Protein AF-S4PRS3-F1 (afdb_monomer)

Structure (mmCIF, N/CA/C/O backbone):
data_AF-S4PRS3-F1
#
_entry.id   AF-S4PRS3-F1
#
loop_
_atom_site.group_PDB
_atom_site.id
_atom_site.type_symbol
_atom_site.label_atom_id
_atom_site.label_alt_id
_atom_site.label_comp_id
_atom_site.label_asym_id
_atom_site.label_entity_id
_atom_site.label_seq_id
_atom_site.pdbx_PDB_ins_code
_atom_site.Cartn_x
_atom_site.Cartn_y
_atom_site.Cartn_z
_atom_site.occupancy
_atom_site.B_iso_or_equiv
_atom_site.auth_seq_id
_atom_site.auth_comp_id
_atom_site.auth_asym_id
_atom_site.auth_atom_id
_atom_site.pdbx_PDB_model_num
ATOM 1 N N . MET A 1 1 ? -1.558 -13.592 1.092 1.00 92.81 1 MET A N 1
ATOM 2 C CA . MET A 1 1 ? -2.106 -12.704 0.047 1.00 92.81 1 MET A CA 1
ATOM 3 C C . MET A 1 1 ? -2.645 -13.492 -1.139 1.00 92.81 1 MET A C 1
ATOM 5 O O . MET A 1 1 ? -3.844 -13.459 -1.356 1.00 92.81 1 MET A O 1
ATOM 9 N N . ILE A 1 2 ? -1.811 -14.251 -1.860 1.00 96.19 2 ILE A N 1
ATOM 10 C CA . ILE A 1 2 ? -2.255 -15.036 -3.031 1.00 96.19 2 ILE A CA 1
ATOM 11 C C . ILE A 1 2 ? -3.461 -15.931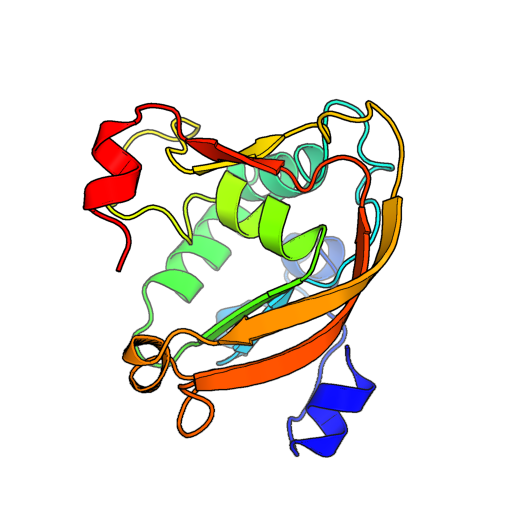 -2.700 1.00 96.19 2 ILE A C 1
ATOM 13 O O . ILE A 1 2 ? -4.497 -15.820 -3.343 1.00 96.19 2 ILE A O 1
ATOM 17 N N . ALA A 1 3 ? -3.374 -16.732 -1.631 1.00 97.19 3 ALA A N 1
ATOM 18 C CA . ALA A 1 3 ? -4.455 -17.639 -1.237 1.00 97.19 3 ALA A CA 1
ATOM 19 C C . ALA A 1 3 ? -5.806 -16.934 -0.998 1.00 9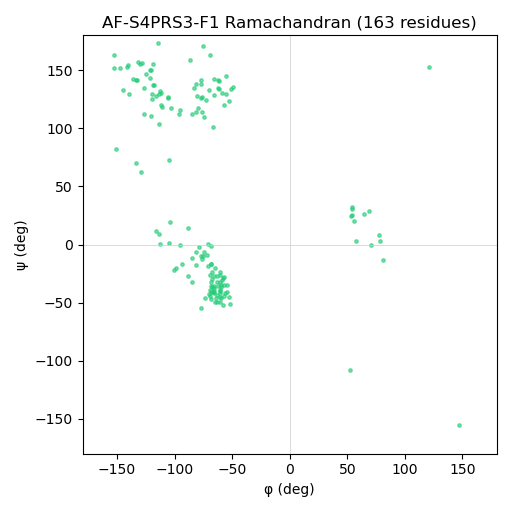7.19 3 ALA A C 1
ATOM 21 O O . ALA A 1 3 ? -6.831 -17.427 -1.453 1.00 97.19 3 ALA A O 1
ATOM 22 N N . SER A 1 4 ? -5.825 -15.768 -0.338 1.00 95.94 4 SER A N 1
ATOM 23 C CA . SER A 1 4 ? -7.074 -15.034 -0.082 1.00 95.94 4 SER A CA 1
ATOM 24 C C . SER A 1 4 ? -7.692 -14.469 -1.362 1.00 95.94 4 SER A C 1
ATOM 26 O O . SER A 1 4 ? -8.910 -14.464 -1.493 1.00 95.94 4 SER A O 1
ATOM 28 N N . LEU A 1 5 ? -6.867 -14.034 -2.318 1.00 96.06 5 LEU A N 1
ATOM 29 C CA . LEU A 1 5 ? -7.337 -13.569 -3.626 1.00 96.06 5 LEU A CA 1
ATOM 30 C C . LEU A 1 5 ? -7.870 -14.736 -4.469 1.00 96.06 5 LEU A C 1
ATOM 32 O O . LEU A 1 5 ? -8.947 -14.629 -5.044 1.00 96.06 5 LEU A O 1
ATOM 36 N N . MET A 1 6 ? -7.184 -15.883 -4.471 1.00 97.44 6 MET A N 1
ATOM 37 C CA . MET A 1 6 ? -7.678 -17.093 -5.139 1.00 97.44 6 MET A CA 1
ATOM 38 C C . MET A 1 6 ? -9.016 -17.567 -4.553 1.00 97.44 6 MET A C 1
ATOM 40 O O . MET A 1 6 ? -9.911 -17.941 -5.301 1.00 97.44 6 MET A O 1
ATOM 44 N N . MET A 1 7 ? -9.191 -17.502 -3.227 1.00 97.81 7 MET A N 1
ATOM 45 C CA . MET A 1 7 ? -10.474 -17.808 -2.573 1.00 97.81 7 MET A CA 1
ATOM 46 C C . MET A 1 7 ? -11.600 -16.846 -2.976 1.00 97.81 7 MET A C 1
ATOM 48 O O . MET A 1 7 ? -12.766 -17.227 -2.950 1.00 97.81 7 MET A O 1
ATOM 52 N N . ALA A 1 8 ? -11.257 -15.614 -3.355 1.00 95.88 8 ALA A N 1
ATOM 53 C CA . ALA A 1 8 ? -12.181 -14.633 -3.915 1.00 95.88 8 ALA A CA 1
ATOM 54 C C . ALA A 1 8 ? -12.314 -14.739 -5.452 1.00 95.88 8 ALA A C 1
ATOM 56 O O . ALA A 1 8 ? -12.867 -13.838 -6.077 1.00 95.88 8 ALA A O 1
ATOM 57 N N . ASN A 1 9 ? -11.843 -15.841 -6.053 1.00 97.19 9 ASN A N 1
ATOM 58 C CA . ASN A 1 9 ? -11.891 -16.147 -7.488 1.00 97.19 9 ASN A CA 1
ATOM 59 C C . ASN A 1 9 ? -11.086 -15.201 -8.393 1.00 97.19 9 ASN A C 1
ATOM 61 O O . ASN A 1 9 ? -11.396 -15.070 -9.576 1.00 97.19 9 ASN A O 1
ATOM 65 N N . PHE A 1 10 ? -10.035 -14.568 -7.870 1.00 97.38 10 PHE A N 1
ATOM 66 C CA . PHE A 1 10 ? -9.068 -13.878 -8.721 1.00 97.38 10 PHE A CA 1
ATOM 67 C C . PHE A 1 10 ? -8.120 -14.875 -9.390 1.00 97.38 10 PHE A C 1
ATOM 69 O O . PHE A 1 10 ? -7.639 -15.820 -8.759 1.00 97.38 10 PHE A O 1
ATOM 76 N N . GLU A 1 11 ? -7.780 -14.604 -10.647 1.00 97.88 11 GLU A N 1
ATOM 77 C CA . GLU A 1 11 ? -6.581 -15.152 -11.271 1.00 97.88 11 GLU A CA 1
ATOM 78 C C . GLU A 1 11 ? -5.378 -14.327 -10.799 1.00 97.88 11 GLU A C 1
ATOM 80 O O . GLU A 1 11 ? -5.326 -13.112 -10.998 1.00 97.88 11 GLU A O 1
ATOM 85 N N . VAL A 1 12 ? -4.442 -14.967 -10.098 1.00 97.38 12 VAL A N 1
ATOM 86 C CA . VAL A 1 12 ? -3.365 -14.269 -9.386 1.00 97.38 12 VAL A CA 1
ATOM 87 C C . VAL A 1 12 ? -2.023 -14.589 -10.022 1.00 97.38 12 VAL A C 1
ATOM 89 O O . VAL A 1 12 ? -1.666 -15.754 -10.176 1.00 97.38 12 VAL A O 1
ATOM 92 N N . TYR A 1 13 ? -1.259 -13.541 -10.318 1.00 97.75 13 TYR A N 1
ATOM 93 C CA . TYR A 1 13 ? 0.082 -13.624 -10.882 1.00 97.75 13 TYR A CA 1
ATOM 94 C C . TYR A 1 13 ? 1.102 -13.130 -9.853 1.00 97.75 13 TYR A C 1
ATOM 96 O O . TYR A 1 13 ? 0.915 -12.071 -9.253 1.00 97.75 13 TYR A O 1
ATOM 104 N N . ASP A 1 14 ? 2.178 -13.891 -9.649 1.00 97.31 14 ASP A N 1
ATOM 105 C CA . ASP A 1 14 ? 3.341 -13.422 -8.893 1.00 97.31 14 ASP A CA 1
ATOM 106 C C . ASP A 1 14 ? 4.218 -12.570 -9.815 1.00 97.31 14 ASP A C 1
ATOM 108 O O . ASP A 1 14 ? 4.738 -13.058 -10.819 1.00 97.31 14 ASP A O 1
ATOM 112 N N . VAL A 1 15 ? 4.318 -11.278 -9.508 1.00 97.94 15 VAL A N 1
ATOM 113 C CA . VAL A 1 15 ? 5.001 -10.290 -10.344 1.00 97.94 15 VAL A CA 1
ATOM 114 C C . VAL A 1 15 ? 6.029 -9.563 -9.497 1.00 97.94 15 VAL A C 1
ATOM 116 O O . VAL A 1 15 ? 5.688 -8.785 -8.604 1.00 97.94 15 VAL A O 1
ATOM 119 N N . THR A 1 16 ? 7.308 -9.786 -9.795 1.00 98.00 16 THR A N 1
ATOM 120 C CA . THR A 1 16 ? 8.392 -9.100 -9.092 1.00 98.00 16 THR A CA 1
ATOM 121 C C . THR A 1 16 ? 8.706 -7.749 -9.735 1.00 98.00 16 THR A C 1
ATOM 123 O O . THR A 1 16 ? 8.479 -7.526 -10.928 1.00 98.00 16 THR A O 1
ATOM 126 N N . MET A 1 17 ? 9.330 -6.844 -8.974 1.00 97.75 17 MET A N 1
ATOM 127 C CA . MET A 1 17 ? 9.838 -5.581 -9.528 1.00 97.75 17 MET A CA 1
ATOM 128 C C . MET A 1 17 ? 10.854 -5.804 -10.656 1.00 97.75 17 MET A C 1
ATOM 130 O O . MET A 1 17 ? 10.926 -5.004 -11.586 1.00 97.75 17 MET A O 1
ATOM 134 N N . SER A 1 18 ? 11.616 -6.902 -10.608 1.00 97.69 18 SER A N 1
ATOM 135 C CA . SER A 1 18 ? 12.550 -7.277 -11.671 1.00 97.69 18 SER A CA 1
ATOM 136 C C . SER A 1 18 ? 11.832 -7.676 -12.958 1.00 97.69 18 SER A C 1
ATOM 138 O O . SER A 1 18 ? 12.315 -7.337 -14.036 1.00 97.69 18 SER A O 1
ATOM 140 N N . ASP A 1 19 ? 10.678 -8.342 -12.875 1.00 98.31 19 ASP A N 1
ATOM 141 C CA . ASP A 1 19 ? 9.893 -8.710 -14.058 1.00 98.31 19 ASP A CA 1
ATOM 142 C C . ASP A 1 19 ? 9.297 -7.475 -14.742 1.00 98.31 19 ASP A C 1
ATOM 144 O O . ASP A 1 19 ? 9.379 -7.365 -15.968 1.00 98.31 19 ASP A O 1
ATOM 148 N N . LEU A 1 20 ? 8.799 -6.513 -13.954 1.00 98.19 20 LEU A N 1
ATOM 149 C CA . LEU A 1 20 ? 8.315 -5.219 -14.454 1.00 98.19 20 LEU A CA 1
ATOM 150 C C . LEU A 1 20 ? 9.445 -4.372 -15.056 1.00 98.19 20 LEU A C 1
ATOM 152 O O . LEU A 1 20 ? 9.281 -3.761 -16.115 1.00 98.19 20 LEU A O 1
ATOM 156 N N . GLN A 1 21 ? 10.614 -4.345 -14.404 1.00 97.12 21 GLN A N 1
ATOM 157 C CA . GLN A 1 21 ? 11.782 -3.601 -14.885 1.00 97.12 21 GLN A CA 1
ATOM 158 C C . GLN A 1 21 ? 12.316 -4.196 -16.194 1.00 97.12 21 GLN A C 1
ATOM 160 O O . GLN A 1 21 ? 12.675 -3.453 -17.107 1.00 97.12 21 GLN A O 1
ATOM 165 N N . ALA A 1 22 ? 12.335 -5.528 -16.302 1.00 97.56 22 ALA A N 1
ATOM 166 C CA . ALA A 1 22 ? 12.729 -6.255 -17.506 1.00 97.56 22 ALA A CA 1
ATOM 167 C C . ALA A 1 22 ? 11.627 -6.307 -18.579 1.00 97.56 22 ALA A C 1
ATOM 169 O O . ALA A 1 22 ? 11.864 -6.860 -19.651 1.00 97.56 22 ALA A O 1
ATOM 170 N N . LYS A 1 23 ? 10.437 -5.750 -18.303 1.00 97.00 23 LYS A N 1
ATOM 171 C CA . LYS A 1 23 ? 9.260 -5.767 -19.187 1.00 97.00 23 LYS A CA 1
ATOM 172 C C . LYS A 1 23 ? 8.860 -7.177 -19.644 1.00 97.00 23 LYS A C 1
ATOM 174 O O . LYS A 1 23 ? 8.350 -7.346 -20.747 1.00 97.00 23 LYS A O 1
ATOM 179 N N . LYS A 1 24 ? 9.081 -8.197 -18.806 1.00 97.81 24 LYS A N 1
ATOM 180 C CA . LYS A 1 24 ? 8.548 -9.551 -19.058 1.00 97.81 24 LYS A CA 1
ATOM 181 C C . LYS A 1 24 ? 7.024 -9.570 -18.960 1.00 97.81 24 LYS A C 1
ATOM 183 O O . LYS A 1 24 ? 6.369 -10.377 -19.607 1.00 97.81 24 LYS A O 1
ATOM 188 N N . ILE A 1 25 ? 6.495 -8.684 -18.124 1.00 97.69 25 ILE A N 1
ATOM 189 C CA . ILE A 1 25 ? 5.083 -8.378 -17.968 1.00 97.69 25 ILE A CA 1
ATOM 190 C C . ILE A 1 25 ? 4.965 -6.897 -17.604 1.00 97.69 25 ILE A C 1
ATOM 192 O O . ILE A 1 25 ? 5.897 -6.323 -17.033 1.00 97.69 25 ILE A O 1
ATOM 196 N N . THR A 1 26 ? 3.851 -6.274 -17.960 1.00 97.75 26 THR A N 1
ATOM 197 C CA . THR A 1 26 ? 3.594 -4.848 -17.739 1.00 97.75 26 THR A CA 1
ATOM 198 C C . THR A 1 26 ? 2.233 -4.654 -17.078 1.00 97.75 26 THR A C 1
ATOM 200 O O . THR A 1 26 ? 1.356 -5.516 -17.150 1.00 97.75 26 THR A O 1
ATOM 203 N N . LEU A 1 27 ? 2.060 -3.531 -16.374 1.00 98.06 27 LEU A N 1
ATOM 204 C CA . LEU A 1 27 ? 0.877 -3.303 -15.532 1.00 98.06 27 LEU A CA 1
ATOM 205 C C . LEU A 1 27 ? -0.437 -3.134 -16.316 1.00 98.06 27 LEU A C 1
ATOM 207 O O . LEU A 1 27 ? -1.512 -3.275 -15.739 1.00 98.06 27 LEU A O 1
ATOM 211 N N . ASP A 1 28 ? -0.383 -2.874 -17.623 1.00 97.12 28 ASP A N 1
ATOM 212 C CA . ASP A 1 28 ? -1.562 -2.831 -18.498 1.00 97.12 28 ASP A CA 1
ATOM 213 C C . ASP A 1 28 ? -2.262 -4.192 -18.644 1.00 97.12 28 ASP A C 1
ATOM 215 O O . ASP A 1 28 ? -3.456 -4.223 -18.931 1.00 97.12 28 ASP A O 1
ATOM 219 N N . ALA A 1 29 ? -1.575 -5.301 -18.347 1.00 97.31 29 ALA A N 1
ATOM 220 C CA . ALA A 1 29 ? -2.166 -6.639 -18.346 1.00 97.31 29 ALA A CA 1
ATOM 221 C C . ALA A 1 29 ? -3.126 -6.900 -17.165 1.00 97.31 29 ALA A C 1
ATOM 223 O O . ALA A 1 29 ? -3.804 -7.926 -17.143 1.00 97.31 29 ALA A O 1
ATOM 224 N N . PHE A 1 30 ? -3.192 -5.999 -16.176 1.00 98.12 30 PHE A N 1
ATOM 225 C CA . PHE A 1 30 ? -3.919 -6.221 -14.925 1.00 98.12 30 PHE A CA 1
ATOM 226 C C . PHE A 1 30 ? -5.004 -5.172 -14.676 1.00 98.12 30 PHE A C 1
ATOM 228 O O . PHE A 1 30 ? -4.872 -4.011 -15.061 1.00 98.12 30 PHE A O 1
ATOM 235 N N . GLN A 1 31 ? -6.070 -5.574 -13.980 1.00 97.25 31 GLN A N 1
ATOM 236 C CA . GLN A 1 31 ? -7.065 -4.665 -13.385 1.00 97.25 31 GLN A CA 1
ATOM 237 C C . GLN A 1 31 ? -6.809 -4.426 -11.889 1.00 97.25 31 GLN A C 1
ATOM 239 O O . GLN A 1 31 ? -7.269 -3.438 -11.331 1.00 97.25 31 GLN A O 1
ATOM 244 N N . GLY A 1 32 ? -6.066 -5.311 -11.223 1.00 96.94 32 GLY A N 1
ATOM 245 C CA . GLY A 1 32 ? -5.826 -5.245 -9.784 1.00 96.94 32 GLY A CA 1
ATOM 246 C C . GLY A 1 32 ? -4.347 -5.287 -9.440 1.00 96.94 32 GLY A C 1
ATOM 247 O O . GLY A 1 32 ? -3.636 -6.153 -9.946 1.00 96.94 32 GLY A O 1
ATOM 248 N N . LEU A 1 33 ? -3.901 -4.411 -8.536 1.00 97.69 33 LEU A N 1
ATOM 249 C CA . LEU A 1 33 ? -2.574 -4.500 -7.920 1.00 97.69 33 LEU A CA 1
ATOM 250 C C . LEU A 1 33 ? -2.669 -4.653 -6.412 1.00 97.69 33 LEU A C 1
ATOM 252 O O . LEU A 1 33 ? -3.264 -3.829 -5.721 1.00 97.69 33 LEU A O 1
ATOM 256 N N . VAL A 1 34 ? -2.034 -5.697 -5.888 1.00 97.75 34 VAL A N 1
ATOM 257 C CA . VAL A 1 34 ? -1.988 -5.945 -4.451 1.00 97.75 34 VAL A CA 1
ATOM 258 C C . VAL A 1 34 ? -0.543 -5.959 -3.983 1.00 97.75 34 VAL A C 1
ATOM 260 O O . VAL A 1 34 ? 0.208 -6.880 -4.292 1.00 97.75 34 VAL A O 1
ATOM 263 N N . PHE A 1 35 ? -0.159 -4.940 -3.220 1.00 98.00 35 PHE A N 1
ATOM 264 C CA . PHE A 1 35 ? 1.174 -4.810 -2.649 1.00 98.00 35 PHE A CA 1
ATOM 265 C C . PHE A 1 35 ? 1.242 -5.594 -1.330 1.00 98.00 35 PHE A C 1
ATOM 267 O O . PHE A 1 35 ? 0.560 -5.227 -0.361 1.00 98.00 35 PHE A O 1
ATOM 274 N N . PRO A 1 36 ? 2.016 -6.696 -1.267 1.00 97.56 36 PRO A N 1
ATOM 275 C CA . PRO A 1 36 ? 2.087 -7.522 -0.070 1.00 97.56 36 PRO A CA 1
ATOM 276 C C . PRO A 1 36 ? 2.809 -6.817 1.086 1.00 97.56 36 PRO A C 1
ATOM 278 O O . PRO A 1 36 ? 3.550 -5.851 0.906 1.00 97.56 36 PRO A O 1
ATOM 281 N N . GLY A 1 37 ? 2.607 -7.349 2.293 1.00 97.19 37 GLY A N 1
ATOM 282 C CA . GLY A 1 37 ? 3.418 -7.003 3.458 1.00 97.19 37 GLY A CA 1
ATOM 283 C C . GLY A 1 37 ? 4.800 -7.654 3.415 1.00 97.19 37 GLY A C 1
ATOM 284 O O . GLY A 1 37 ? 5.065 -8.525 2.588 1.00 97.19 37 GLY A O 1
ATOM 285 N N . GLY A 1 38 ? 5.673 -7.254 4.335 1.00 96.38 38 GLY A N 1
ATOM 286 C CA . GLY A 1 38 ? 7.047 -7.741 4.415 1.00 96.38 38 GLY A CA 1
ATOM 287 C C . GLY A 1 38 ? 7.990 -6.660 4.928 1.00 96.38 38 GLY A C 1
ATOM 288 O O . GLY A 1 38 ? 7.549 -5.738 5.602 1.00 96.38 38 GLY A O 1
ATOM 289 N N . PHE A 1 39 ? 9.265 -6.793 4.577 1.00 97.25 39 PHE A N 1
ATOM 290 C CA . PHE A 1 39 ? 10.334 -5.845 4.892 1.00 97.25 39 PHE A CA 1
ATOM 291 C C . PHE A 1 39 ? 11.142 -5.612 3.612 1.00 97.25 39 PHE A C 1
ATOM 293 O O . PHE A 1 39 ? 12.240 -6.155 3.452 1.00 97.25 39 PHE A O 1
ATOM 300 N N . SER A 1 40 ? 10.564 -4.926 2.622 1.00 96.12 40 SER A N 1
ATOM 301 C CA . SER A 1 40 ? 11.277 -4.676 1.363 1.00 96.12 40 SER A CA 1
ATOM 302 C C . SER A 1 40 ? 12.575 -3.915 1.647 1.00 96.12 40 SER A C 1
ATOM 304 O O . SER A 1 40 ? 12.600 -2.950 2.406 1.00 96.12 40 SER A O 1
ATOM 306 N N . TYR A 1 41 ? 13.689 -4.407 1.094 1.00 96.50 41 TYR A N 1
ATOM 307 C CA . TYR A 1 41 ? 15.040 -3.927 1.429 1.00 96.50 41 TYR A CA 1
ATOM 308 C C . TYR A 1 41 ? 15.361 -3.950 2.938 1.00 96.50 41 TYR A C 1
ATOM 310 O O . TYR A 1 41 ? 16.131 -3.121 3.421 1.00 96.50 41 TYR A O 1
ATOM 318 N N . ALA A 1 42 ? 14.769 -4.888 3.686 1.00 95.00 42 ALA A N 1
ATOM 319 C CA . ALA A 1 42 ? 14.857 -4.984 5.145 1.00 95.00 42 ALA A CA 1
ATOM 320 C C . ALA A 1 42 ? 14.454 -3.687 5.877 1.00 95.00 42 ALA A C 1
ATOM 322 O O . ALA A 1 42 ? 14.944 -3.427 6.973 1.00 95.00 42 ALA A O 1
ATOM 323 N N . ASP A 1 43 ? 13.616 -2.858 5.241 1.00 94.50 43 ASP A N 1
ATOM 324 C CA . ASP A 1 43 ? 13.239 -1.515 5.697 1.00 94.50 43 ASP A CA 1
ATOM 325 C C . ASP A 1 43 ? 14.451 -0.607 6.000 1.00 94.50 43 ASP A C 1
ATOM 327 O O . ASP A 1 43 ? 14.377 0.369 6.750 1.00 94.50 43 ASP A O 1
ATOM 331 N N . THR A 1 44 ? 15.596 -0.894 5.368 1.00 89.19 44 THR A N 1
ATOM 332 C CA . THR A 1 44 ? 16.779 -0.036 5.457 1.00 89.19 44 THR A CA 1
ATOM 333 C C . THR A 1 44 ? 16.467 1.339 4.871 1.00 89.19 44 THR A C 1
ATOM 335 O O . THR A 1 44 ? 15.860 1.462 3.809 1.00 89.19 44 THR A O 1
ATOM 338 N N . LEU A 1 45 ? 16.880 2.391 5.589 1.00 91.12 45 LEU A N 1
ATOM 339 C CA . LEU A 1 45 ? 16.543 3.801 5.324 1.00 91.12 45 LEU A CA 1
ATOM 340 C C . LEU A 1 45 ? 15.072 4.185 5.610 1.00 91.12 45 LEU A C 1
ATOM 342 O O . LEU A 1 45 ? 14.723 5.366 5.500 1.00 91.12 45 LEU A O 1
ATOM 346 N N . GLY A 1 46 ? 14.242 3.235 6.048 1.00 92.69 46 GLY A N 1
ATOM 347 C CA . GLY A 1 46 ? 12.831 3.385 6.413 1.00 92.69 46 GLY A CA 1
ATOM 348 C C . GLY A 1 46 ? 11.926 2.482 5.575 1.00 92.69 46 GLY A C 1
ATOM 349 O O . GLY A 1 46 ? 12.244 2.161 4.423 1.00 92.69 46 GLY A O 1
ATOM 350 N N . SER A 1 47 ? 10.782 2.096 6.135 1.00 95.69 47 SER A N 1
ATOM 351 C CA . SER A 1 47 ? 9.957 1.045 5.542 1.00 95.69 47 SER A CA 1
ATOM 352 C C . SER A 1 47 ? 9.455 1.386 4.147 1.00 95.69 47 SER A C 1
ATOM 354 O O . SER A 1 47 ? 8.978 2.491 3.888 1.00 95.69 47 SER A O 1
ATOM 356 N N . ALA A 1 48 ? 9.579 0.419 3.236 1.00 96.81 48 ALA A N 1
ATOM 357 C CA . ALA A 1 48 ? 9.206 0.527 1.825 1.00 96.81 48 ALA A CA 1
ATOM 358 C C . ALA A 1 48 ? 9.884 1.656 1.021 1.00 96.81 48 ALA A C 1
ATOM 360 O O . ALA A 1 48 ? 9.613 1.787 -0.173 1.00 96.81 48 ALA A O 1
ATOM 361 N N . LYS A 1 49 ? 10.807 2.446 1.590 1.00 95.62 49 LYS A N 1
ATOM 362 C CA . LYS A 1 49 ? 11.441 3.563 0.866 1.00 95.62 49 LYS A CA 1
ATOM 363 C C . LYS A 1 49 ? 12.326 3.107 -0.279 1.00 95.62 49 LYS A C 1
ATOM 365 O O . LYS A 1 49 ? 12.274 3.709 -1.345 1.00 95.62 49 LYS A O 1
ATOM 370 N N . GLY A 1 50 ? 13.100 2.036 -0.094 1.00 96.50 50 GLY A N 1
ATOM 371 C CA . GLY A 1 50 ? 13.879 1.445 -1.187 1.00 96.50 50 GLY A CA 1
ATOM 372 C C . GLY A 1 50 ? 12.981 0.966 -2.332 1.00 96.50 50 GLY A C 1
ATOM 373 O O . GLY A 1 50 ? 13.283 1.186 -3.503 1.00 96.50 50 GLY A O 1
ATOM 374 N N . TRP A 1 51 ? 11.825 0.391 -1.990 1.00 97.75 51 TRP A N 1
ATOM 375 C CA . TRP A 1 51 ? 10.836 -0.062 -2.965 1.00 97.75 51 TRP A CA 1
ATOM 376 C C . TRP A 1 51 ? 10.183 1.111 -3.705 1.00 97.75 51 TRP A C 1
ATOM 378 O O . TRP A 1 51 ? 10.158 1.118 -4.936 1.00 97.75 51 TRP A O 1
ATOM 388 N N . ALA A 1 52 ? 9.752 2.143 -2.977 1.00 96.69 52 ALA A N 1
ATOM 389 C CA . ALA A 1 52 ? 9.212 3.370 -3.553 1.00 96.69 52 ALA A CA 1
ATOM 390 C C . ALA A 1 52 ? 10.233 4.064 -4.466 1.00 96.69 52 ALA A C 1
ATOM 392 O O . ALA A 1 52 ? 9.905 4.419 -5.594 1.00 96.69 52 ALA A O 1
ATOM 393 N N . ALA A 1 53 ? 11.485 4.201 -4.019 1.00 95.56 53 ALA A N 1
ATOM 394 C CA . ALA A 1 53 ? 12.566 4.800 -4.797 1.00 95.56 53 ALA A CA 1
ATOM 395 C C . ALA A 1 53 ? 12.831 4.032 -6.100 1.00 95.56 53 ALA A C 1
ATOM 397 O O . ALA A 1 53 ? 12.993 4.651 -7.150 1.00 95.56 53 ALA A O 1
ATOM 398 N N . GLY A 1 54 ? 12.812 2.694 -6.056 1.00 96.19 54 GLY A N 1
ATOM 399 C CA . GLY A 1 54 ? 12.953 1.856 -7.248 1.00 96.19 54 GLY A CA 1
ATOM 400 C C . GLY A 1 54 ? 11.866 2.110 -8.298 1.00 96.19 54 GLY A C 1
ATOM 401 O O . GLY A 1 54 ? 12.156 2.081 -9.492 1.00 96.19 54 GLY A O 1
ATOM 402 N N . ILE A 1 55 ? 10.637 2.412 -7.869 1.00 96.88 55 ILE A N 1
ATOM 403 C CA . ILE A 1 55 ? 9.531 2.773 -8.768 1.00 96.88 55 ILE A CA 1
ATOM 404 C C . ILE A 1 55 ? 9.680 4.215 -9.260 1.00 96.88 55 ILE A C 1
ATOM 406 O O . ILE A 1 55 ? 9.688 4.449 -10.465 1.00 96.88 55 ILE A O 1
ATOM 410 N N . LEU A 1 56 ? 9.810 5.177 -8.342 1.00 94.56 56 LEU A N 1
ATOM 411 C CA . LEU A 1 56 ? 9.770 6.611 -8.644 1.00 94.56 56 LEU A CA 1
ATOM 412 C C . LEU A 1 56 ? 10.946 7.072 -9.510 1.00 94.56 56 LEU A C 1
ATOM 414 O O . LEU A 1 56 ? 10.769 7.941 -10.361 1.00 94.56 56 LEU A O 1
ATOM 418 N N . PHE A 1 57 ? 12.135 6.499 -9.304 1.00 95.06 57 PHE A N 1
ATOM 419 C CA . PHE A 1 57 ? 13.352 6.900 -10.015 1.00 95.06 57 PHE A CA 1
ATOM 420 C C . PHE A 1 57 ? 13.668 6.044 -11.247 1.00 95.06 57 PHE A C 1
ATOM 422 O O . PHE A 1 57 ? 14.640 6.320 -11.947 1.00 95.06 57 PHE A O 1
ATOM 429 N N . SER A 1 58 ? 12.851 5.033 -11.551 1.00 96.38 58 SER A N 1
ATOM 430 C CA . SER A 1 58 ? 12.915 4.307 -12.821 1.00 96.38 58 SER A CA 1
ATOM 431 C C . SER A 1 58 ? 11.906 4.908 -13.793 1.00 96.38 58 SER A C 1
ATOM 433 O O . SER A 1 58 ? 10.703 4.806 -13.574 1.00 96.38 58 SER A O 1
ATOM 435 N N . GLU A 1 59 ? 12.374 5.499 -14.895 1.00 94.44 59 GLU A N 1
ATOM 436 C CA . GLU A 1 59 ? 11.501 6.087 -15.926 1.00 94.44 59 GLU A CA 1
ATOM 437 C C . GLU A 1 59 ? 10.470 5.071 -16.450 1.00 94.44 59 GLU A C 1
ATOM 439 O O . GLU A 1 59 ? 9.285 5.380 -16.598 1.00 94.44 59 GLU A O 1
ATOM 444 N N . SER A 1 60 ? 10.905 3.821 -16.647 1.00 96.12 60 SER A N 1
ATOM 445 C CA . SER A 1 60 ? 10.047 2.719 -17.094 1.00 96.12 60 SER A CA 1
ATOM 446 C C . SER A 1 60 ? 8.972 2.370 -16.063 1.00 96.12 60 SER A C 1
ATOM 448 O O . SER A 1 60 ? 7.798 2.261 -16.415 1.00 96.12 60 SER A O 1
ATOM 450 N N . LEU A 1 61 ? 9.349 2.182 -14.794 1.00 97.94 61 LEU A N 1
ATOM 451 C CA . LEU A 1 61 ? 8.399 1.768 -13.757 1.00 97.94 61 LEU A CA 1
ATOM 452 C C . LEU A 1 61 ? 7.470 2.913 -13.367 1.00 97.94 61 LEU A C 1
ATOM 454 O O . LEU A 1 61 ? 6.263 2.714 -13.327 1.00 97.94 61 LEU A O 1
ATOM 458 N N . SER A 1 62 ? 8.004 4.115 -13.154 1.00 96.50 62 SER A N 1
ATOM 459 C CA . SER A 1 62 ? 7.215 5.304 -12.829 1.00 96.50 62 SER A CA 1
ATOM 460 C C . SER A 1 62 ? 6.097 5.525 -13.854 1.00 96.50 62 SER A C 1
ATOM 462 O O . SER A 1 62 ? 4.934 5.678 -13.480 1.00 96.50 62 SER A O 1
ATOM 464 N N . THR A 1 63 ? 6.410 5.395 -15.149 1.00 96.62 63 THR A N 1
ATOM 465 C CA . THR A 1 63 ? 5.416 5.487 -16.230 1.00 96.62 63 THR A CA 1
ATOM 466 C C . THR A 1 63 ? 4.374 4.366 -16.164 1.00 96.62 63 THR A C 1
ATOM 468 O O . THR A 1 63 ? 3.180 4.635 -16.268 1.00 96.62 63 THR A O 1
ATOM 471 N N . GLN A 1 64 ? 4.789 3.110 -15.960 1.00 97.88 64 GLN A N 1
ATOM 472 C CA . GLN A 1 64 ? 3.853 1.982 -15.848 1.00 97.88 64 GLN A CA 1
ATOM 473 C C . GLN A 1 64 ? 2.877 2.153 -14.675 1.00 97.88 64 GLN A C 1
ATOM 475 O O . GLN A 1 64 ? 1.676 1.946 -14.836 1.00 97.88 64 GLN A O 1
ATOM 480 N N . PHE A 1 65 ? 3.378 2.554 -13.506 1.00 97.62 65 PHE A N 1
ATOM 481 C CA . PHE A 1 65 ? 2.570 2.756 -12.302 1.00 97.62 65 PHE A CA 1
ATOM 482 C C . PHE A 1 65 ? 1.636 3.966 -12.438 1.00 97.62 65 PHE A C 1
ATOM 484 O O . PHE A 1 65 ? 0.478 3.886 -12.027 1.00 97.62 65 PHE A O 1
ATOM 491 N N . ALA A 1 66 ? 2.098 5.058 -13.055 1.00 95.31 66 ALA A N 1
ATOM 492 C CA . ALA A 1 66 ? 1.261 6.220 -13.352 1.00 95.31 66 ALA A CA 1
ATOM 493 C C . ALA A 1 66 ? 0.124 5.873 -14.328 1.00 95.31 66 ALA A C 1
ATOM 495 O O . ALA A 1 66 ? -1.023 6.246 -14.088 1.00 95.31 66 ALA A O 1
ATOM 496 N N . ASN A 1 67 ? 0.421 5.105 -15.382 1.00 96.50 67 ASN A N 1
ATOM 497 C CA . ASN A 1 67 ? -0.579 4.637 -16.344 1.00 96.50 67 ASN A CA 1
ATOM 498 C C . ASN A 1 67 ? -1.586 3.670 -15.715 1.00 96.50 67 ASN A C 1
ATOM 500 O O . ASN A 1 67 ? -2.764 3.718 -16.049 1.00 96.50 67 ASN A O 1
ATOM 504 N N . PHE A 1 68 ? -1.146 2.795 -14.806 1.00 97.69 68 PHE A N 1
ATOM 505 C CA . PHE A 1 68 ? -2.068 1.934 -14.068 1.00 97.69 68 PHE A CA 1
ATOM 506 C C . PHE A 1 68 ? -3.011 2.768 -13.194 1.00 97.69 68 PHE A C 1
ATOM 508 O O . PHE A 1 68 ? -4.220 2.601 -13.276 1.00 97.69 68 PHE A O 1
ATOM 515 N N . LYS A 1 69 ? -2.475 3.710 -12.407 1.00 94.44 69 LYS A N 1
ATOM 516 C CA . LYS A 1 69 ? -3.275 4.538 -11.492 1.00 94.44 69 LYS A CA 1
ATOM 517 C C . LYS A 1 69 ? -4.294 5.430 -12.211 1.00 94.44 69 LYS A C 1
ATOM 519 O O . LYS A 1 69 ? -5.346 5.709 -11.649 1.00 94.44 69 LYS A O 1
ATOM 524 N N . SER A 1 70 ? -3.998 5.895 -13.426 1.00 94.62 70 SER A N 1
ATOM 525 C CA . SER A 1 70 ? -4.894 6.786 -14.179 1.00 94.62 70 SER A CA 1
ATOM 526 C C . SER A 1 70 ? -6.086 6.073 -14.827 1.00 94.62 70 SER A C 1
ATOM 528 O O . SER A 1 70 ? -6.998 6.728 -15.335 1.00 94.62 70 SER A O 1
ATOM 530 N N . ARG A 1 71 ? -6.098 4.737 -14.825 1.00 96.06 71 ARG A N 1
ATOM 531 C CA . ARG A 1 71 ? -7.169 3.930 -15.403 1.00 96.06 71 ARG A CA 1
ATOM 532 C C . ARG A 1 71 ? -8.366 3.813 -14.460 1.00 96.06 71 ARG A C 1
ATOM 534 O O . ARG A 1 71 ? -8.243 3.332 -13.337 1.00 96.06 71 ARG A O 1
ATOM 541 N N . ASN A 1 72 ? -9.551 4.133 -14.975 1.00 94.56 72 ASN A N 1
ATOM 542 C CA . ASN A 1 72 ? -10.816 4.046 -14.232 1.00 94.56 72 ASN A CA 1
ATOM 543 C C . ASN A 1 72 ? -11.340 2.607 -14.040 1.00 94.56 72 ASN A C 1
ATOM 545 O O . ASN A 1 72 ? -12.350 2.416 -13.37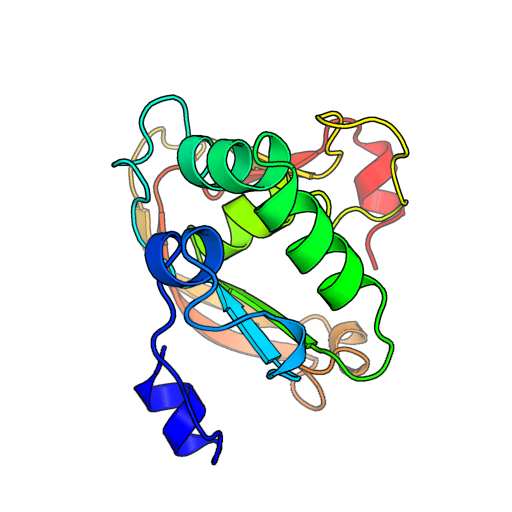0 1.00 94.56 72 ASN A O 1
ATOM 549 N N . ASP A 1 73 ? -10.698 1.605 -14.648 1.00 95.75 73 ASP A N 1
ATOM 550 C CA . ASP A 1 73 ? -11.057 0.183 -14.564 1.00 95.75 73 ASP A CA 1
ATOM 551 C C . ASP A 1 73 ? -10.125 -0.613 -13.635 1.00 95.75 73 ASP A C 1
ATOM 553 O O . ASP A 1 73 ? -10.033 -1.836 -13.748 1.00 95.75 73 ASP A O 1
ATOM 557 N N . THR A 1 74 ? -9.408 0.073 -12.740 1.00 96.50 74 THR A N 1
ATOM 558 C CA . THR A 1 74 ? -8.411 -0.550 -11.864 1.00 96.50 74 THR A CA 1
ATOM 559 C C . THR A 1 74 ? -8.729 -0.418 -10.379 1.00 96.50 74 THR A C 1
ATOM 561 O O . THR A 1 74 ? -9.415 0.505 -9.943 1.00 96.50 74 THR A O 1
ATOM 564 N N . PHE A 1 75 ? -8.203 -1.348 -9.581 1.00 95.12 75 PHE A N 1
ATOM 565 C CA . PHE A 1 75 ? -8.212 -1.285 -8.121 1.00 95.12 75 PHE A CA 1
ATOM 566 C C . PHE A 1 75 ? -6.822 -1.589 -7.550 1.00 95.12 75 PHE A C 1
ATOM 568 O O . PHE A 1 75 ? -5.996 -2.258 -8.178 1.00 95.12 75 PHE A O 1
ATOM 575 N N . SER A 1 76 ? -6.561 -1.127 -6.324 1.00 95.62 76 SER A N 1
ATOM 576 C CA . SER A 1 76 ? -5.331 -1.476 -5.611 1.00 95.62 76 SER A CA 1
ATOM 577 C C . SER A 1 76 ? -5.542 -1.702 -4.115 1.00 95.62 76 SER A C 1
ATOM 579 O O . SER A 1 76 ? -6.472 -1.158 -3.519 1.00 95.62 76 SER A O 1
ATOM 581 N N . LEU A 1 77 ? -4.682 -2.531 -3.519 1.00 96.31 77 LEU A N 1
ATOM 582 C CA . LEU A 1 77 ? -4.649 -2.824 -2.086 1.00 96.31 77 LEU A CA 1
ATOM 583 C C . LEU A 1 77 ? -3.203 -2.891 -1.598 1.00 96.31 77 LEU A C 1
ATOM 585 O O . LEU A 1 77 ? -2.395 -3.639 -2.140 1.00 96.31 77 LEU A O 1
ATOM 589 N N . GLY A 1 78 ? -2.890 -2.169 -0.528 1.00 96.88 78 GLY A N 1
ATOM 590 C CA . GLY A 1 78 ? -1.597 -2.238 0.145 1.00 96.88 78 GLY A CA 1
ATOM 591 C C . GLY A 1 78 ? -1.764 -2.764 1.559 1.00 96.88 78 GLY A C 1
ATOM 592 O O . GLY A 1 78 ? -2.558 -2.228 2.327 1.00 96.88 78 GLY A O 1
ATOM 593 N N . VAL A 1 79 ? -1.003 -3.796 1.931 1.00 97.56 79 VAL A N 1
ATOM 594 C CA . VAL A 1 79 ? -1.034 -4.356 3.292 1.00 97.56 79 VAL A CA 1
ATOM 595 C C . VAL A 1 79 ? 0.338 -4.243 3.938 1.00 97.56 79 VAL A C 1
ATOM 597 O O . VAL A 1 79 ? 1.331 -4.663 3.351 1.00 97.56 79 VAL A O 1
ATOM 600 N N . CYS A 1 80 ? 0.403 -3.704 5.161 1.00 97.25 80 CYS A N 1
ATOM 601 C CA . CYS A 1 80 ? 1.652 -3.488 5.901 1.00 97.25 80 CYS A CA 1
ATOM 602 C C . CYS A 1 80 ? 2.683 -2.715 5.051 1.00 97.25 80 CYS A C 1
ATOM 604 O O . CYS A 1 80 ? 2.460 -1.542 4.763 1.00 97.25 80 CYS A O 1
ATOM 606 N N . ASN A 1 81 ? 3.750 -3.367 4.576 1.00 98.19 81 ASN A N 1
ATOM 607 C CA . ASN A 1 81 ? 4.765 -2.759 3.705 1.00 98.19 81 ASN A CA 1
ATOM 608 C C . ASN A 1 81 ? 4.212 -2.247 2.374 1.00 98.19 81 ASN A C 1
ATOM 610 O O . ASN A 1 81 ? 4.619 -1.189 1.905 1.00 98.19 81 ASN A O 1
ATOM 614 N N . GLY A 1 82 ? 3.191 -2.907 1.829 1.00 98.06 82 GLY A N 1
ATOM 615 C CA . GLY A 1 82 ? 2.463 -2.397 0.674 1.00 98.06 82 GLY A CA 1
ATOM 616 C C . GLY A 1 82 ? 1.637 -1.139 0.962 1.00 98.06 82 GLY A C 1
ATOM 617 O O . GLY A 1 82 ? 1.506 -0.285 0.093 1.00 98.06 82 GLY A O 1
ATOM 618 N N . CYS A 1 83 ? 1.105 -0.982 2.180 1.00 97.31 83 CYS A N 1
ATOM 619 C CA . CYS A 1 83 ? 0.409 0.248 2.583 1.00 97.31 83 CYS A CA 1
ATOM 620 C C . CYS A 1 83 ? 1.402 1.414 2.705 1.00 97.31 83 CYS A C 1
ATOM 622 O O . CYS A 1 83 ? 1.165 2.497 2.174 1.00 97.31 83 CYS A O 1
ATOM 624 N N . GLN A 1 84 ? 2.560 1.154 3.324 1.00 97.06 84 GLN A N 1
ATOM 625 C CA . GLN A 1 84 ? 3.672 2.107 3.407 1.00 97.06 84 GLN A CA 1
ATOM 626 C C . GLN A 1 84 ? 4.127 2.542 2.007 1.00 97.06 84 GLN A C 1
ATOM 628 O O . GLN A 1 84 ? 4.279 3.734 1.750 1.00 97.06 84 GLN A O 1
ATOM 633 N N . LEU A 1 85 ? 4.260 1.593 1.074 1.00 97.25 85 LEU A N 1
ATOM 634 C CA . LEU A 1 85 ? 4.569 1.882 -0.323 1.00 97.25 85 LEU A CA 1
ATOM 635 C C . LEU A 1 85 ? 3.526 2.805 -0.961 1.00 97.25 85 LEU A C 1
ATOM 637 O O . LEU A 1 85 ? 3.892 3.823 -1.538 1.00 97.25 85 LEU A O 1
ATOM 641 N N . MET A 1 86 ? 2.236 2.475 -0.858 1.00 96.00 86 MET A N 1
ATOM 642 C CA . MET A 1 86 ? 1.169 3.298 -1.439 1.00 96.00 86 MET A CA 1
ATOM 643 C C . MET A 1 86 ? 1.164 4.723 -0.874 1.00 96.00 86 MET A C 1
ATOM 645 O O . MET A 1 86 ? 0.936 5.670 -1.627 1.00 96.00 86 MET A O 1
ATOM 649 N N . ALA A 1 87 ? 1.467 4.886 0.417 1.00 94.00 87 ALA A N 1
ATOM 650 C CA . ALA A 1 87 ? 1.667 6.193 1.038 1.00 94.00 87 ALA A CA 1
ATOM 651 C C . ALA A 1 87 ? 2.829 6.957 0.387 1.00 94.00 87 ALA A C 1
ATOM 653 O O . ALA A 1 87 ? 2.649 8.082 -0.068 1.00 94.00 87 ALA A O 1
ATOM 654 N N . LEU A 1 88 ? 3.989 6.310 0.239 1.00 93.94 88 LEU A N 1
ATOM 655 C CA . LEU A 1 88 ? 5.187 6.896 -0.375 1.00 93.94 88 LEU A CA 1
ATOM 656 C C . LEU A 1 88 ? 5.031 7.207 -1.874 1.00 93.94 88 LEU A C 1
ATOM 658 O O . LEU A 1 88 ? 5.678 8.120 -2.384 1.00 93.94 88 LEU A O 1
ATOM 662 N N . LEU A 1 89 ? 4.169 6.476 -2.584 1.00 93.25 89 LEU A N 1
ATOM 663 C CA . LEU A 1 89 ? 3.809 6.764 -3.974 1.00 93.25 89 LEU A CA 1
ATOM 664 C C . LEU A 1 89 ? 2.742 7.871 -4.097 1.00 93.25 89 LEU A C 1
ATOM 666 O O . LEU A 1 89 ? 2.406 8.264 -5.214 1.00 93.25 89 LEU A O 1
ATOM 670 N N . GLY A 1 90 ? 2.170 8.352 -2.985 1.00 91.44 90 GLY A N 1
ATOM 671 C CA . GLY A 1 90 ? 1.070 9.324 -2.981 1.00 91.44 90 GLY A CA 1
ATOM 672 C C . GLY A 1 90 ? -0.247 8.748 -3.518 1.00 91.44 90 GLY A C 1
ATOM 673 O O . GLY A 1 90 ? -1.043 9.451 -4.139 1.00 91.44 90 GLY A O 1
ATOM 674 N N . TRP A 1 91 ? -0.473 7.438 -3.378 1.00 91.44 91 TRP A N 1
ATOM 675 C CA . TRP A 1 91 ? -1.692 6.764 -3.858 1.00 91.44 91 TRP A CA 1
ATOM 676 C C . TRP A 1 91 ? -2.876 6.896 -2.905 1.00 91.44 91 TRP A C 1
ATOM 678 O O . TRP A 1 91 ? -4.007 6.708 -3.337 1.00 91.44 91 TRP A O 1
ATOM 688 N N . ILE A 1 92 ? -2.616 7.261 -1.650 1.00 88.56 92 ILE A N 1
ATOM 689 C CA . ILE A 1 92 ? -3.635 7.446 -0.609 1.00 88.56 92 ILE A CA 1
ATOM 690 C C . ILE A 1 92 ? -3.785 8.908 -0.161 1.00 88.56 92 ILE A C 1
ATOM 692 O O . ILE A 1 92 ? -4.584 9.187 0.728 1.00 88.56 92 ILE A O 1
ATOM 696 N N . ASP A 1 93 ? -3.021 9.838 -0.745 1.00 84.31 93 ASP A N 1
ATOM 697 C CA . ASP A 1 93 ? -3.109 11.264 -0.418 1.00 84.31 93 ASP A CA 1
ATOM 698 C C . ASP A 1 93 ? -4.479 11.834 -0.830 1.00 84.31 93 ASP A C 1
ATOM 700 O O . ASP A 1 93 ? -5.021 11.495 -1.883 1.00 84.31 93 ASP A O 1
ATOM 704 N N . ALA A 1 94 ? -5.030 12.736 -0.010 1.00 72.50 94 ALA A N 1
ATOM 705 C CA . ALA A 1 94 ? -6.342 13.347 -0.251 1.00 72.50 94 ALA A CA 1
ATOM 706 C C . ALA A 1 94 ? -6.375 14.273 -1.483 1.00 72.50 94 ALA A C 1
ATOM 708 O O . ALA A 1 94 ? -7.438 14.521 -2.049 1.00 72.50 94 ALA A O 1
ATOM 709 N N . GLU A 1 95 ? -5.220 14.804 -1.883 1.00 70.62 95 GLU A N 1
ATOM 710 C CA . GLU A 1 95 ? -5.060 15.692 -3.033 1.00 70.62 95 GLU A CA 1
ATOM 711 C C . GLU A 1 95 ? -3.880 15.211 -3.881 1.00 70.62 95 GLU A C 1
ATOM 713 O O . GLU A 1 95 ? -2.846 14.808 -3.344 1.00 70.62 95 GLU A O 1
ATOM 718 N N . GLU A 1 96 ? -4.007 15.284 -5.210 1.00 65.12 96 GLU A N 1
ATOM 719 C CA . GLU A 1 96 ? -2.888 14.999 -6.109 1.00 65.12 96 GLU A CA 1
ATOM 720 C C . GLU A 1 96 ? -1.799 16.066 -5.958 1.00 65.12 96 GLU A C 1
ATOM 722 O O . GLU A 1 96 ? -1.872 17.171 -6.507 1.00 65.12 96 GLU A O 1
ATOM 727 N N . THR A 1 97 ? -0.745 15.727 -5.223 1.00 60.44 97 THR A N 1
ATOM 728 C CA . THR A 1 97 ? 0.432 16.582 -5.122 1.00 60.44 97 THR A CA 1
ATOM 729 C C . THR A 1 97 ? 1.255 16.456 -6.407 1.00 60.44 97 THR A C 1
ATOM 731 O O . THR A 1 97 ? 1.849 15.419 -6.682 1.00 60.44 97 THR A O 1
ATOM 734 N N . LYS A 1 98 ? 1.358 17.536 -7.196 1.00 52.59 98 LYS A N 1
ATOM 735 C CA . LYS A 1 98 ? 2.180 17.577 -8.430 1.00 52.59 98 LYS A CA 1
ATOM 736 C C . LYS A 1 98 ? 3.699 17.514 -8.187 1.00 52.59 98 LYS A C 1
ATOM 738 O O . LYS A 1 98 ? 4.472 17.569 -9.139 1.00 52.59 98 LYS A O 1
ATOM 743 N N . GLN A 1 99 ? 4.140 17.456 -6.930 1.00 57.19 99 GLN A N 1
ATOM 744 C CA . GLN A 1 99 ? 5.553 17.394 -6.562 1.00 57.19 99 GLN A CA 1
ATOM 745 C C . GLN A 1 99 ? 5.936 15.969 -6.170 1.00 57.19 99 GLN A C 1
ATOM 747 O O . GLN A 1 99 ? 5.455 15.436 -5.170 1.00 57.19 99 GLN A O 1
ATOM 752 N N . VAL A 1 100 ? 6.853 15.384 -6.941 1.00 53.62 100 VAL A N 1
ATOM 753 C CA . VAL A 1 100 ? 7.514 14.120 -6.605 1.00 53.62 100 VAL A CA 1
ATOM 754 C C . VAL A 1 100 ? 8.163 14.269 -5.221 1.00 53.62 100 VAL A C 1
ATOM 756 O O . VAL A 1 100 ? 8.884 15.234 -4.981 1.00 53.62 100 VAL A O 1
ATOM 759 N N . MET A 1 101 ? 7.898 13.321 -4.317 1.00 55.81 101 MET A N 1
ATOM 760 C CA . MET A 1 101 ? 8.416 13.243 -2.935 1.00 55.81 101 MET A CA 1
ATOM 761 C C . MET A 1 101 ? 7.784 14.140 -1.861 1.00 55.81 101 MET A C 1
ATOM 763 O O . MET A 1 101 ? 8.280 14.153 -0.734 1.00 55.81 101 MET A O 1
ATOM 767 N N . LYS A 1 102 ? 6.684 14.846 -2.138 1.00 66.94 102 LYS A N 1
ATOM 768 C CA . LYS A 1 102 ? 5.919 15.524 -1.079 1.00 66.94 102 LYS A CA 1
ATOM 769 C C . LYS A 1 102 ? 4.632 14.758 -0.787 1.00 66.94 102 LYS A C 1
ATOM 771 O O . LYS A 1 102 ? 3.551 15.187 -1.182 1.00 66.94 102 LYS A O 1
ATOM 776 N N . THR A 1 103 ? 4.770 13.603 -0.139 1.00 79.50 103 THR A N 1
ATOM 777 C CA . THR A 1 103 ? 3.613 12.830 0.325 1.00 79.50 103 THR A CA 1
ATOM 778 C C . THR A 1 103 ? 3.044 13.459 1.585 1.00 79.50 103 THR A C 1
ATOM 780 O O . THR A 1 103 ? 3.773 13.932 2.461 1.00 79.50 103 THR A O 1
ATOM 783 N N . GLN A 1 104 ? 1.722 13.511 1.646 1.00 86.62 104 GLN A N 1
ATOM 784 C CA . GLN A 1 104 ? 0.992 14.133 2.747 1.00 86.62 104 GLN A CA 1
ATOM 785 C C . GLN A 1 104 ? 0.728 13.135 3.873 1.00 86.62 104 GLN A C 1
ATOM 787 O O . GLN A 1 104 ? 0.633 13.528 5.037 1.00 86.62 104 GLN A O 1
ATOM 792 N N . ILE A 1 105 ? 0.649 11.853 3.520 1.00 91.00 105 ILE A N 1
ATOM 793 C CA . ILE A 1 105 ? 0.405 10.733 4.420 1.00 91.00 105 ILE A CA 1
ATOM 794 C C . ILE A 1 105 ? 1.610 9.794 4.401 1.00 91.00 105 ILE A C 1
ATOM 796 O O . ILE A 1 105 ? 2.163 9.477 3.348 1.00 91.00 105 ILE A O 1
ATOM 800 N N . PHE A 1 106 ? 2.013 9.321 5.576 1.00 91.88 106 PHE A N 1
ATOM 801 C CA . PHE A 1 106 ? 3.042 8.297 5.727 1.00 91.88 106 PHE A CA 1
ATOM 802 C C . PHE A 1 106 ? 2.832 7.496 7.014 1.00 91.88 106 PHE A C 1
ATOM 804 O O . PHE A 1 106 ? 2.097 7.898 7.917 1.00 91.88 106 PHE A O 1
ATOM 811 N N . LEU A 1 107 ? 3.470 6.329 7.089 1.00 95.44 107 LEU A N 1
ATOM 812 C CA . LEU A 1 107 ? 3.507 5.518 8.300 1.00 95.44 107 LEU A CA 1
ATOM 813 C C . LEU A 1 107 ? 4.899 5.630 8.918 1.00 95.44 107 LEU A C 1
ATOM 815 O O . LEU A 1 107 ? 5.900 5.442 8.233 1.00 95.44 107 LEU A O 1
ATOM 819 N N . ASP A 1 108 ? 4.938 5.984 10.196 1.00 95.00 108 ASP A N 1
ATOM 820 C CA . ASP A 1 108 ? 6.155 6.277 10.952 1.00 95.00 108 ASP A CA 1
ATOM 821 C C . ASP A 1 108 ? 6.368 5.232 12.057 1.00 95.00 108 ASP A C 1
ATOM 823 O O . ASP A 1 108 ? 5.494 4.390 12.313 1.00 95.00 108 ASP A O 1
ATOM 827 N N . HIS A 1 109 ? 7.512 5.300 12.737 1.00 96.88 109 HIS A N 1
ATOM 828 C CA . HIS A 1 109 ? 7.832 4.459 13.882 1.00 96.88 109 HIS A CA 1
ATOM 829 C C . HIS A 1 109 ? 6.696 4.450 14.905 1.00 96.88 109 HIS A C 1
ATOM 831 O O . HIS A 1 109 ? 6.106 5.479 15.262 1.00 96.88 109 HIS A O 1
ATOM 837 N N . ASN A 1 110 ? 6.394 3.249 15.397 1.00 97.44 110 ASN A N 1
ATOM 838 C CA . ASN A 1 110 ? 5.467 3.074 16.501 1.00 97.44 110 ASN A CA 1
ATOM 839 C C . ASN A 1 110 ? 5.931 3.916 17.700 1.00 97.44 110 ASN A C 1
ATOM 841 O O . ASN A 1 110 ? 7.123 3.996 17.984 1.00 97.44 110 ASN A O 1
ATOM 845 N N . LEU A 1 111 ? 4.988 4.468 18.469 1.00 97.62 111 LEU A N 1
ATOM 846 C CA . LEU A 1 111 ? 5.310 5.212 19.697 1.00 97.62 111 LEU A CA 1
ATOM 847 C C . LEU A 1 111 ? 6.046 4.365 20.745 1.00 97.62 111 LEU A C 1
ATOM 849 O O . LEU A 1 111 ? 6.720 4.917 21.604 1.00 97.62 111 LEU A O 1
ATOM 853 N N . SER A 1 112 ? 5.899 3.039 20.693 1.00 97.44 112 SER A N 1
ATOM 854 C CA . SER A 1 112 ? 6.636 2.120 21.562 1.00 97.44 112 SER A CA 1
ATOM 855 C C . SER A 1 112 ? 8.097 1.938 21.154 1.00 97.44 112 SER A C 1
ATOM 857 O O . SER A 1 112 ? 8.830 1.290 21.893 1.00 97.44 112 SER A O 1
ATOM 859 N N . GLU A 1 113 ? 8.501 2.437 19.979 1.00 96.69 113 GLU A N 1
ATOM 860 C CA . GLU A 1 113 ? 9.818 2.219 19.364 1.00 96.69 113 GLU A CA 1
ATOM 861 C C . GLU A 1 113 ? 10.168 0.731 19.184 1.00 96.69 113 GLU A C 1
ATOM 863 O O . GLU A 1 113 ? 11.327 0.342 19.038 1.00 96.69 113 GLU A O 1
ATOM 868 N N . ARG A 1 114 ? 9.150 -0.139 19.185 1.00 97.38 114 ARG A N 1
ATOM 869 C CA . ARG A 1 114 ? 9.298 -1.584 19.023 1.00 97.38 114 ARG A CA 1
ATOM 870 C C . ARG A 1 114 ? 8.394 -2.117 17.926 1.00 97.38 114 ARG A C 1
ATOM 872 O O . ARG A 1 114 ? 7.344 -1.555 17.609 1.00 97.38 114 ARG A O 1
ATOM 879 N N . PHE A 1 115 ? 8.805 -3.258 17.383 1.00 97.62 115 PHE A N 1
ATOM 880 C CA . PHE A 1 115 ? 7.940 -4.081 16.554 1.00 97.62 115 PHE A CA 1
ATOM 881 C C . PHE A 1 115 ? 6.792 -4.640 17.395 1.00 97.62 115 PHE A C 1
ATOM 883 O O . PHE A 1 115 ? 7.022 -5.250 18.441 1.00 97.62 115 PHE A O 1
ATOM 890 N N . GLU A 1 116 ? 5.566 -4.452 16.920 1.00 98.00 116 GLU A N 1
ATOM 891 C CA . GLU A 1 116 ? 4.356 -4.917 17.586 1.00 98.00 116 GLU A CA 1
ATOM 892 C C . GLU A 1 116 ? 3.729 -6.050 16.777 1.00 98.00 116 GLU A C 1
ATOM 894 O O . GLU A 1 116 ? 3.328 -5.848 15.632 1.00 98.00 116 GLU A O 1
ATOM 899 N N . CYS A 1 117 ? 3.634 -7.232 17.391 1.00 97.88 117 CYS A N 1
ATOM 900 C CA . CYS A 1 117 ? 2.916 -8.391 16.864 1.00 97.88 117 CYS A CA 1
ATOM 901 C C . CYS A 1 117 ? 1.713 -8.669 17.769 1.00 97.88 117 CYS A C 1
ATOM 903 O O . CYS A 1 117 ? 1.882 -9.134 18.898 1.00 97.88 117 CYS A O 1
ATOM 905 N N . ARG A 1 118 ? 0.507 -8.308 17.325 1.00 97.69 118 ARG A N 1
ATOM 906 C CA . ARG A 1 118 ? -0.698 -8.296 18.167 1.00 97.69 118 ARG A CA 1
ATOM 907 C C . ARG A 1 118 ? -1.923 -8.788 17.408 1.00 97.69 118 ARG A C 1
ATOM 909 O O . ARG A 1 118 ? -2.017 -8.654 16.193 1.00 97.69 118 ARG A O 1
ATOM 916 N N . TRP A 1 119 ? -2.892 -9.303 18.155 1.00 97.94 119 TRP A N 1
ATOM 917 C CA . TRP A 1 119 ? -4.269 -9.430 17.692 1.00 97.94 119 TRP A CA 1
ATOM 918 C C . TRP A 1 119 ? -5.048 -8.216 18.193 1.00 97.94 119 TRP A C 1
ATOM 920 O O . TRP A 1 119 ? -5.202 -8.035 19.403 1.00 97.94 119 TRP A O 1
ATOM 930 N N . SER A 1 120 ? -5.480 -7.346 17.284 1.00 97.31 120 SER A N 1
ATOM 931 C CA . SER A 1 120 ? -6.101 -6.065 17.627 1.00 97.31 120 SER A CA 1
ATOM 932 C C . SER A 1 120 ? -7.528 -5.991 17.109 1.00 97.31 120 SER A C 1
ATOM 934 O O . SER A 1 120 ? -7.808 -6.381 15.979 1.00 97.31 120 SER A O 1
ATOM 936 N N . ALA A 1 121 ? -8.430 -5.473 17.941 1.00 97.81 121 ALA A N 1
ATOM 937 C CA . ALA A 1 121 ? -9.787 -5.161 17.522 1.00 97.81 121 ALA A CA 1
ATOM 938 C C . ALA A 1 121 ? -9.787 -3.855 16.718 1.00 97.81 121 ALA A C 1
ATOM 940 O O . ALA A 1 121 ? -9.301 -2.829 17.197 1.00 97.81 121 ALA A O 1
ATOM 941 N N . VAL A 1 122 ? -10.349 -3.893 15.514 1.00 96.69 122 VAL A N 1
ATOM 942 C CA . VAL A 1 122 ? -10.537 -2.732 14.641 1.00 96.69 122 VAL A CA 1
ATOM 943 C C . VAL A 1 122 ? -12.016 -2.570 14.323 1.00 96.69 122 VAL A C 1
ATOM 945 O O . VAL A 1 122 ? -12.735 -3.557 14.167 1.00 96.69 122 VAL A O 1
ATOM 948 N N . LYS A 1 123 ? -12.476 -1.321 14.231 1.00 95.44 123 LYS A N 1
ATOM 949 C CA . LYS A 1 123 ? -13.830 -0.992 13.785 1.00 95.44 123 LYS A CA 1
ATOM 950 C C . LYS A 1 123 ? -13.771 -0.439 12.367 1.00 95.44 123 LYS A C 1
ATOM 952 O O . LYS A 1 123 ? -13.062 0.534 12.122 1.00 95.44 123 LYS A O 1
ATOM 957 N N . ILE A 1 124 ? -14.544 -1.027 11.461 1.00 93.25 124 ILE A N 1
ATOM 958 C CA . ILE A 1 124 ? -14.748 -0.477 10.120 1.00 93.25 124 ILE A CA 1
ATOM 959 C C . ILE A 1 124 ? -15.720 0.700 10.240 1.00 93.25 124 ILE A C 1
ATOM 961 O O . ILE A 1 124 ? -16.798 0.576 10.828 1.00 93.25 124 ILE A O 1
ATOM 965 N N . ASN A 1 125 ? -15.324 1.862 9.718 1.00 89.44 125 ASN A N 1
ATOM 966 C CA . ASN A 1 125 ? -16.152 3.065 9.748 1.00 89.44 125 ASN A CA 1
ATOM 967 C C . ASN A 1 125 ? -17.465 2.825 8.977 1.00 89.44 125 ASN A C 1
ATOM 969 O O . ASN A 1 125 ? -17.460 2.200 7.921 1.00 89.44 125 ASN A O 1
ATOM 973 N N . GLU A 1 126 ? -18.584 3.348 9.477 1.00 87.25 126 GLU A N 1
ATOM 974 C CA . GLU A 1 126 ? -19.898 3.287 8.812 1.00 87.25 126 GLU A CA 1
ATOM 975 C C . GLU A 1 126 ? -19.845 3.842 7.377 1.00 87.25 126 GLU A C 1
ATOM 977 O O . GLU A 1 126 ? -20.501 3.337 6.465 1.00 87.25 126 GLU A O 1
ATOM 982 N N . ARG A 1 127 ? -19.009 4.867 7.165 1.00 80.81 127 ARG A N 1
ATOM 983 C CA . ARG A 1 127 ? -18.816 5.523 5.864 1.00 80.81 127 ARG A CA 1
ATOM 984 C C . ARG A 1 127 ? -17.956 4.720 4.886 1.00 80.81 127 ARG A C 1
ATOM 986 O O . ARG A 1 127 ? -17.969 5.020 3.701 1.00 80.81 127 ARG A O 1
ATOM 993 N N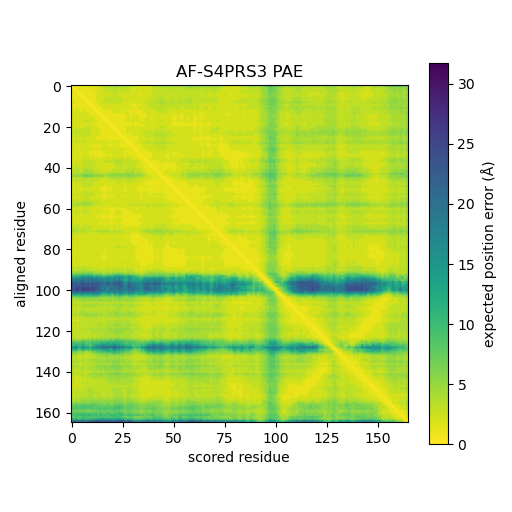 . ALA A 1 128 ? -17.266 3.671 5.342 1.00 76.69 128 ALA A N 1
ATOM 994 C CA . ALA A 1 128 ? -16.438 2.820 4.479 1.00 76.69 128 ALA A CA 1
ATOM 995 C C . ALA A 1 128 ? -17.269 1.936 3.526 1.00 76.69 128 ALA A C 1
ATOM 997 O O . ALA A 1 128 ? -16.722 1.170 2.743 1.00 76.69 128 ALA A O 1
ATOM 998 N N . THR A 1 129 ? -18.598 2.034 3.569 1.00 67.12 129 THR A N 1
ATOM 999 C CA . THR A 1 129 ? -19.511 1.276 2.705 1.00 67.12 129 THR A CA 1
ATOM 1000 C C . THR A 1 129 ? -19.454 1.685 1.229 1.00 67.12 129 THR A C 1
ATOM 1002 O O . THR A 1 129 ? -19.903 0.908 0.385 1.00 67.12 129 THR A O 1
ATOM 1005 N N . GLU A 1 130 ? -18.881 2.854 0.919 1.00 69.69 130 GLU A N 1
ATOM 1006 C CA . GLU A 1 130 ? -18.600 3.323 -0.447 1.00 69.69 130 GLU A CA 1
ATOM 1007 C C . GLU A 1 130 ? -17.262 2.795 -1.005 1.00 69.69 130 GLU A C 1
ATOM 1009 O O . GLU A 1 130 ? -17.014 2.902 -2.205 1.00 69.69 130 GLU A O 1
ATOM 1014 N N . ASP A 1 131 ? -16.414 2.197 -0.159 1.00 79.25 131 ASP A N 1
ATOM 1015 C CA . ASP A 1 131 ? -15.131 1.612 -0.556 1.00 79.25 131 ASP A CA 1
ATOM 1016 C C . ASP A 1 131 ? -15.333 0.205 -1.148 1.00 79.25 131 ASP A C 1
ATOM 1018 O O . ASP A 1 131 ? -16.106 -0.610 -0.630 1.00 79.25 131 ASP A O 1
ATOM 1022 N N . VAL A 1 132 ? -14.610 -0.102 -2.231 1.00 85.44 132 VAL A N 1
ATOM 1023 C CA . VAL A 1 132 ? -14.651 -1.409 -2.907 1.00 85.44 132 VAL A CA 1
ATOM 1024 C C . VAL A 1 132 ? -14.291 -2.569 -1.969 1.00 85.44 132 VAL A C 1
ATOM 1026 O O . VAL A 1 132 ? -14.806 -3.673 -2.141 1.00 85.44 132 VAL A O 1
ATOM 1029 N N . TRP A 1 133 ? -13.461 -2.322 -0.953 1.00 89.38 133 TRP A N 1
ATOM 1030 C CA . TRP A 1 133 ? -12.986 -3.326 -0.004 1.00 89.38 133 TRP A CA 1
ATOM 1031 C C . TRP A 1 133 ? -13.939 -3.571 1.163 1.00 89.38 133 TRP A C 1
ATOM 1033 O O . TRP A 1 133 ? -14.002 -4.690 1.670 1.00 89.38 133 TRP A O 1
ATOM 1043 N N . PHE A 1 134 ? -14.671 -2.545 1.604 1.00 91.12 134 PHE A N 1
ATOM 1044 C CA . PHE A 1 134 ? -15.441 -2.581 2.856 1.00 91.12 134 PHE A CA 1
ATOM 1045 C C . PHE A 1 134 ? -16.955 -2.464 2.657 1.00 91.12 134 PHE A C 1
ATOM 1047 O O . PHE A 1 134 ? -17.713 -2.298 3.622 1.00 91.12 134 PHE A O 1
ATOM 1054 N N . ARG A 1 135 ? -17.424 -2.592 1.412 1.00 90.12 135 ARG A N 1
ATOM 1055 C CA . ARG A 1 135 ? -18.848 -2.597 1.082 1.00 90.12 135 ARG A CA 1
ATOM 1056 C C . ARG A 1 135 ? -19.611 -3.626 1.923 1.00 90.12 135 ARG A C 1
ATOM 1058 O O . ARG A 1 135 ? -19.322 -4.817 1.901 1.00 90.12 135 ARG A O 1
ATOM 1065 N N . GLY A 1 136 ? -20.626 -3.154 2.647 1.00 90.50 136 GLY A N 1
ATOM 1066 C CA . GLY A 1 136 ? -21.462 -3.990 3.517 1.00 90.50 136 GLY A CA 1
ATOM 1067 C C . GLY A 1 136 ? -20.836 -4.360 4.867 1.00 90.50 136 GLY A C 1
ATOM 1068 O O . GLY A 1 136 ? -21.467 -5.080 5.633 1.00 90.50 136 GLY A O 1
ATOM 1069 N N . MET A 1 137 ? -19.636 -3.861 5.185 1.00 92.88 137 MET A N 1
ATOM 1070 C CA . MET A 1 137 ? -18.935 -4.148 6.445 1.00 92.88 137 MET A CA 1
ATOM 1071 C C . MET A 1 137 ? -18.963 -2.983 7.448 1.00 92.88 137 MET A C 1
ATOM 1073 O O . MET A 1 137 ? -18.390 -3.103 8.533 1.00 92.88 137 MET A O 1
ATOM 1077 N N . GLY A 1 138 ? -19.617 -1.865 7.110 1.00 93.44 138 GLY A N 1
ATOM 1078 C CA . GLY A 1 138 ? -19.727 -0.680 7.968 1.00 93.44 138 GLY A CA 1
ATOM 1079 C C . GLY A 1 138 ? -20.204 -1.019 9.383 1.00 93.44 138 GLY A C 1
ATOM 1080 O O . GLY A 1 138 ? -21.096 -1.846 9.567 1.00 93.44 138 GLY A O 1
ATOM 1081 N N . GLY A 1 139 ? -19.535 -0.451 10.386 1.00 92.50 139 GLY A N 1
ATOM 1082 C CA . GLY A 1 139 ? -19.860 -0.659 11.797 1.00 92.50 139 GLY A CA 1
ATOM 1083 C C . GLY A 1 139 ? -19.321 -1.956 12.405 1.00 92.50 139 GLY A C 1
ATOM 1084 O O . GLY A 1 139 ? -19.273 -2.069 13.633 1.00 92.50 139 GLY A O 1
ATOM 1085 N N . SER A 1 140 ? -18.852 -2.902 11.584 1.00 94.69 140 SER A N 1
ATOM 1086 C CA . SER A 1 140 ? -18.305 -4.178 12.055 1.00 94.69 140 SER A CA 1
ATOM 1087 C C . SER A 1 140 ? -17.061 -3.974 12.913 1.00 94.69 140 SER A C 1
ATOM 1089 O O . SER A 1 140 ? -16.201 -3.145 12.607 1.00 94.69 140 SER A O 1
ATOM 1091 N N . VAL A 1 141 ? -16.941 -4.783 13.967 1.00 96.69 141 VAL A N 1
ATOM 1092 C CA . VAL A 1 141 ? -15.737 -4.868 14.797 1.00 96.69 141 VAL A CA 1
ATOM 1093 C C . VAL A 1 141 ? -15.103 -6.231 14.574 1.00 96.69 141 VAL A C 1
ATOM 1095 O O . VAL A 1 141 ? -15.732 -7.259 14.819 1.00 96.69 141 VAL A O 1
ATOM 1098 N N . LEU A 1 142 ? -13.865 -6.235 14.092 1.00 96.00 142 LEU A N 1
ATOM 1099 C CA . LEU A 1 142 ? -13.137 -7.438 13.703 1.00 96.00 142 LEU A CA 1
ATOM 1100 C C . LEU A 1 142 ? -11.813 -7.508 14.453 1.00 96.00 142 LEU A C 1
ATOM 1102 O O . LEU A 1 142 ? -11.183 -6.486 14.719 1.00 96.00 142 LEU A O 1
ATOM 1106 N N . GLY A 1 143 ? -11.372 -8.720 14.773 1.00 97.44 143 GLY A N 1
ATOM 1107 C CA . GLY A 1 143 ? -9.990 -8.940 15.177 1.00 97.44 143 GLY A CA 1
ATOM 1108 C C . GLY A 1 143 ? -9.101 -9.080 13.943 1.00 97.44 143 GLY A C 1
ATOM 1109 O O . GLY A 1 143 ? -9.469 -9.771 12.992 1.00 97.44 143 GLY A O 1
ATOM 1110 N N . VAL A 1 144 ? -7.953 -8.408 13.945 1.00 97.00 144 VAL A N 1
ATOM 1111 C CA . VAL A 1 144 ? -6.981 -8.439 12.849 1.00 97.00 144 VAL A CA 1
ATOM 1112 C C . VAL A 1 144 ? -5.579 -8.636 13.418 1.00 97.00 144 VAL A C 1
ATOM 1114 O O . VAL A 1 144 ? -5.229 -8.091 14.469 1.00 97.00 144 VAL A O 1
ATOM 1117 N N . TRP A 1 145 ? -4.769 -9.426 12.715 1.00 97.06 145 TRP A N 1
ATOM 1118 C CA . TRP A 1 145 ? -3.349 -9.568 13.016 1.00 97.06 145 TRP A CA 1
ATOM 1119 C C . TRP A 1 145 ? -2.589 -8.309 12.596 1.00 97.06 145 TRP A C 1
ATOM 1121 O O . TRP A 1 145 ? -2.624 -7.902 11.436 1.00 97.06 145 TRP A O 1
ATOM 1131 N N . VAL A 1 146 ? -1.876 -7.722 13.550 1.00 97.31 146 VAL A N 1
ATOM 1132 C CA . VAL A 1 146 ? -1.016 -6.551 13.391 1.00 97.31 146 VAL A CA 1
ATOM 1133 C C . VAL A 1 146 ? 0.428 -6.996 13.587 1.00 97.31 146 VAL A C 1
ATOM 1135 O O . VAL A 1 146 ? 0.723 -7.688 14.558 1.00 97.31 146 VAL A O 1
ATOM 1138 N N . ALA A 1 147 ? 1.315 -6.623 12.667 1.00 97.44 147 ALA A N 1
ATOM 1139 C CA . ALA A 1 147 ? 2.722 -7.015 12.684 1.00 97.44 147 ALA A CA 1
ATOM 1140 C C . ALA A 1 147 ? 3.585 -5.930 12.013 1.00 97.44 147 ALA A C 1
ATOM 1142 O O . ALA A 1 147 ? 3.886 -6.033 10.827 1.00 97.44 147 ALA A O 1
ATOM 1143 N N . HIS A 1 148 ? 3.942 -4.866 12.741 1.00 97.69 148 HIS A N 1
ATOM 1144 C CA . HIS A 1 148 ? 4.740 -3.757 12.192 1.00 97.69 148 HIS A CA 1
ATOM 1145 C C . HIS A 1 148 ? 5.583 -3.027 13.249 1.00 97.69 148 HIS A C 1
ATOM 1147 O O . HIS A 1 148 ? 5.203 -2.941 14.418 1.00 97.69 148 HIS A O 1
ATOM 1153 N N . GLY A 1 149 ? 6.710 -2.446 12.822 1.00 96.62 149 GLY A N 1
ATOM 1154 C CA . GLY A 1 149 ? 7.516 -1.491 13.606 1.00 96.62 149 GLY A CA 1
ATOM 1155 C C . GLY A 1 149 ? 7.279 -0.023 13.229 1.00 96.62 149 GLY A C 1
ATOM 1156 O O . GLY A 1 149 ? 7.499 0.866 14.049 1.00 96.62 149 GLY A O 1
ATOM 1157 N N . GLU A 1 150 ? 6.774 0.218 12.018 1.00 96.50 150 GLU A N 1
ATOM 1158 C CA . GLU A 1 150 ? 6.526 1.548 11.445 1.00 96.50 150 GLU A CA 1
ATOM 1159 C C . GLU A 1 150 ? 5.092 1.641 10.895 1.00 96.50 150 GLU A C 1
ATOM 1161 O O . GLU A 1 150 ? 4.865 1.751 9.694 1.00 96.50 150 GLU A O 1
ATOM 1166 N N . GLY A 1 151 ? 4.088 1.501 11.763 1.00 96.44 151 GLY A N 1
ATOM 1167 C CA . GLY A 1 151 ? 2.674 1.542 11.353 1.00 96.44 151 GLY A CA 1
ATOM 1168 C C . GLY A 1 151 ? 1.910 2.745 11.886 1.00 96.44 151 GLY A C 1
ATOM 1169 O O . GLY A 1 151 ? 0.685 2.785 11.778 1.00 96.44 151 GLY A O 1
ATOM 1170 N N . ARG A 1 152 ? 2.594 3.721 12.493 1.00 96.44 152 ARG A N 1
ATOM 1171 C CA . ARG A 1 152 ? 1.933 4.900 13.049 1.00 96.44 152 ARG A CA 1
ATOM 1172 C C . ARG A 1 152 ? 1.504 5.830 11.923 1.00 96.44 152 ARG A C 1
ATOM 1174 O O . ARG A 1 152 ? 2.340 6.494 11.315 1.00 96.44 152 ARG A O 1
ATOM 1181 N N . PHE A 1 153 ? 0.199 5.925 11.698 1.00 95.38 153 PHE A N 1
ATOM 1182 C CA . PHE A 1 153 ? -0.373 6.879 10.755 1.00 95.38 153 PHE A CA 1
ATOM 1183 C C . PHE A 1 153 ? 0.023 8.314 11.107 1.00 95.38 153 PHE A C 1
ATOM 1185 O O . PHE A 1 153 ? -0.262 8.791 12.206 1.00 95.38 153 PHE A O 1
ATOM 1192 N N . THR A 1 154 ? 0.699 8.980 10.175 1.00 93.12 154 THR A N 1
ATOM 1193 C CA . THR A 1 154 ? 1.243 10.324 10.353 1.00 93.12 154 THR A CA 1
ATOM 1194 C C . THR A 1 154 ? 0.944 11.158 9.111 1.00 93.12 154 THR A C 1
ATOM 1196 O O . THR A 1 154 ? 0.963 10.660 7.985 1.00 93.12 154 THR A O 1
ATOM 1199 N N . VAL A 1 155 ? 0.645 12.438 9.323 1.00 92.31 155 VAL A N 1
ATOM 1200 C CA . VAL A 1 155 ? 0.399 13.412 8.255 1.00 92.31 155 VAL A CA 1
ATOM 1201 C C . VAL A 1 155 ? 1.392 14.560 8.353 1.00 92.31 155 VAL A C 1
ATOM 1203 O O . VAL A 1 155 ? 1.829 14.912 9.449 1.00 92.31 155 VAL A O 1
ATOM 1206 N N . SER A 1 156 ? 1.730 15.172 7.218 1.00 88.31 156 SER A N 1
ATOM 1207 C CA . SER A 1 156 ? 2.633 16.330 7.186 1.00 88.31 156 SER A CA 1
ATOM 1208 C C . SER A 1 156 ? 2.021 17.594 7.806 1.00 88.31 156 SER A C 1
ATOM 1210 O O . SER A 1 156 ? 2.747 18.467 8.270 1.00 88.31 156 SER A O 1
ATOM 1212 N N . ASP A 1 157 ? 0.691 17.699 7.793 1.00 88.06 157 ASP A N 1
ATOM 1213 C CA . ASP A 1 157 ? -0.103 18.797 8.348 1.00 88.06 157 ASP A CA 1
ATOM 1214 C C . ASP A 1 157 ? -1.406 18.228 8.933 1.00 88.06 157 ASP A C 1
ATOM 1216 O O . ASP A 1 157 ? -2.103 17.445 8.287 1.00 88.06 157 ASP A O 1
ATOM 1220 N N . GLN A 1 158 ? -1.759 18.640 10.150 1.00 86.88 158 GLN A N 1
ATOM 1221 C CA . GLN A 1 158 ? -2.995 18.244 10.832 1.00 86.88 158 GLN A CA 1
ATOM 1222 C C . GLN A 1 158 ? -4.259 18.593 10.031 1.00 86.88 158 GLN A C 1
ATOM 1224 O O . GLN A 1 158 ? -5.259 17.883 10.127 1.00 86.88 158 GLN A O 1
ATOM 1229 N N . GLN A 1 159 ? -4.221 19.638 9.197 1.00 87.25 159 GLN A N 1
ATOM 1230 C CA . GLN A 1 159 ? -5.343 20.003 8.328 1.00 87.25 159 GLN A CA 1
ATOM 1231 C C . GLN A 1 159 ? -5.706 18.887 7.338 1.00 87.25 159 GLN A C 1
ATOM 1233 O O . GLN A 1 159 ? -6.871 18.776 6.952 1.00 87.25 159 GLN A O 1
ATOM 1238 N N . ILE A 1 160 ? -4.754 18.021 6.973 1.00 86.06 160 ILE A N 1
ATOM 1239 C CA . ILE A 1 160 ? -4.992 16.885 6.072 1.00 86.06 160 ILE A CA 1
ATOM 1240 C C . ILE A 1 160 ? -5.993 15.904 6.679 1.00 86.06 160 ILE A C 1
ATOM 1242 O O . ILE A 1 160 ? -6.838 15.398 5.950 1.00 86.06 160 ILE A O 1
ATOM 1246 N N . LEU A 1 161 ? -5.981 15.695 8.004 1.00 84.81 161 LEU A N 1
ATOM 1247 C CA . LEU A 1 161 ? -6.914 14.773 8.665 1.00 84.81 161 LEU A CA 1
ATOM 1248 C C . LEU A 1 161 ? -8.377 15.137 8.402 1.00 84.81 161 LEU A C 1
ATOM 1250 O O . LEU A 1 161 ? -9.207 14.251 8.249 1.00 84.81 161 LEU A O 1
ATOM 1254 N N . SER A 1 162 ? -8.685 16.434 8.305 1.00 83.69 162 SER A N 1
ATOM 1255 C CA . SER A 1 162 ? -10.0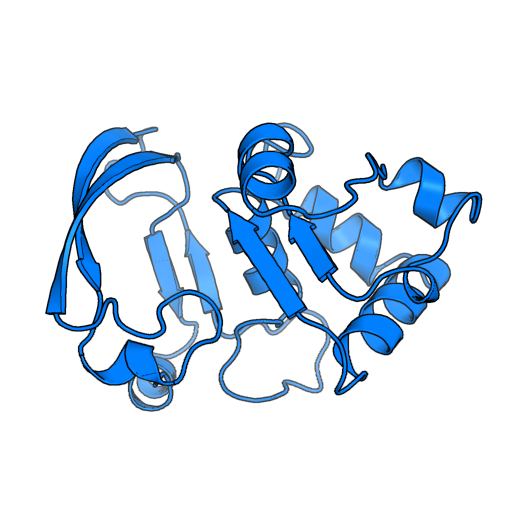43 16.911 8.016 1.00 83.69 162 SER A CA 1
ATOM 1256 C C . SER A 1 162 ? -10.500 1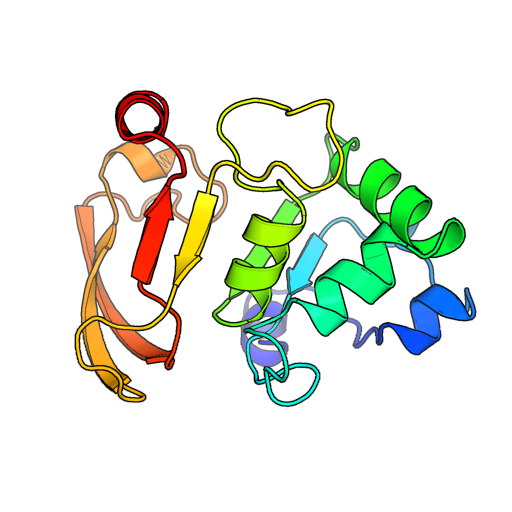6.644 6.577 1.00 83.69 162 SER A C 1
ATOM 1258 O O . SER A 1 162 ? -11.696 16.682 6.297 1.00 83.69 162 SER A O 1
ATOM 1260 N N . LYS A 1 163 ? -9.553 16.377 5.670 1.00 83.00 163 LYS A N 1
ATOM 1261 C CA . LYS A 1 163 ? -9.800 16.085 4.253 1.00 83.00 163 LYS A CA 1
ATOM 1262 C C . LYS A 1 163 ? -9.908 14.586 3.970 1.00 83.00 163 LYS A C 1
ATOM 1264 O O . LYS A 1 163 ? -10.397 14.212 2.906 1.00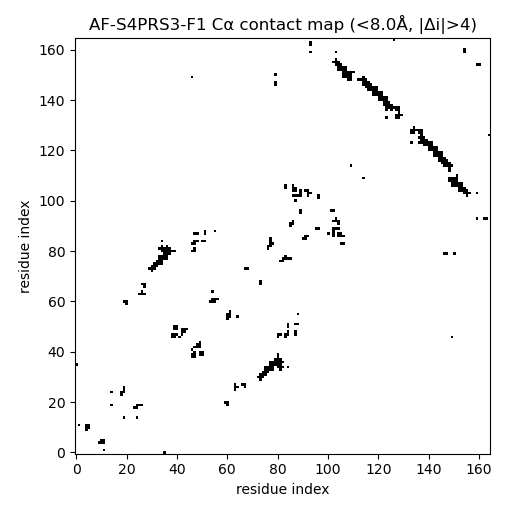 83.00 163 LYS A O 1
ATOM 1269 N N . LEU A 1 164 ? -9.451 13.739 4.895 1.00 77.62 164 LEU A N 1
ATOM 1270 C CA . LEU A 1 164 ? -9.614 12.289 4.805 1.00 77.62 164 LEU A CA 1
ATOM 1271 C C . LEU A 1 164 ? -11.091 11.940 5.024 1.00 77.62 164 LEU A C 1
ATOM 1273 O O . LEU A 1 164 ? -11.732 12.475 5.930 1.00 77.62 164 LEU A O 1
ATOM 1277 N N . ARG A 1 165 ? -11.637 11.089 4.154 1.00 60.12 165 ARG A N 1
ATOM 1278 C CA . ARG A 1 165 ? -13.042 10.658 4.197 1.00 60.12 165 ARG A CA 1
ATOM 1279 C C . ARG A 1 165 ? -13.248 9.466 5.124 1.00 60.12 165 ARG A C 1
ATOM 1281 O O . ARG A 1 165 ? -12.358 8.591 5.156 1.00 60.12 165 ARG A O 1
#

Organism: NCBI:txid116150

Sequence (165 aa):
MIASLMMANFEVYDVTMSDLQAKKITLDAFQGLVFPGGFSYADTLGSAKGWAAGILFSESLSTQFANFKSRNDTFSLGVCNGCQLMALLGWIDAEETKQVMKTQIFLDHNLSERFECRWSAVKINERATEDVWFRGMGGSVLGVWVAHGEGRFTVSDQQILSKLR

Mean predicted aligned error: 4.1 Å

Nearest PDB structures (foldseek):
  6lyl-assembly1_A  TM=9.315E-01  e=2.634E-1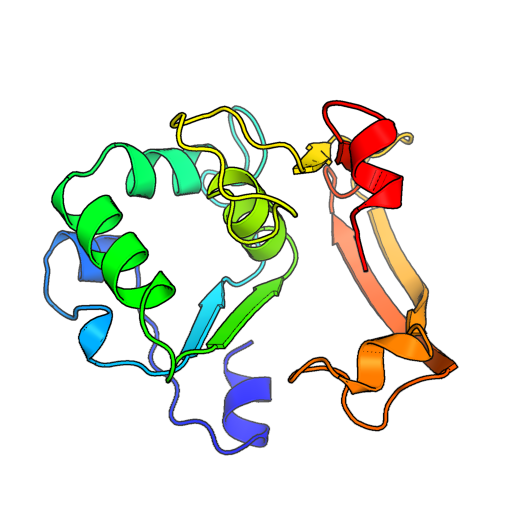0  Salmonella enterica subsp. enterica serovar Typhimurium str. LT2
  6jta-assembly1_A  TM=9.421E-01  e=4.162E-10  Salmonella enterica subsp. enterica serovar Typhimurium
  4lgy-assembly1_A  TM=9.411E-01  e=5.405E-10  Salmonella enterica subsp. enterica serovar Typhimurium str. LT2
  4l78-assembly1_A  TM=9.414E-01  e=6.160E-10  Salmonella enterica subsp. enterica serovar Typhimurium str. LT2
  6lyo-assembly1_A  TM=9.263E-01  e=8.000E-10  Salmonella enterica subsp. enterica serovar Typhimurium str. LT2

Solvent-accessible surface area (backbone atoms only — not comparable to full-atom values): 9806 Å² total; per-residue (Å²): 109,68,68,64,41,45,75,70,72,47,89,81,79,95,78,52,72,66,40,49,72,70,60,78,47,62,56,85,82,52,47,68,48,74,37,62,57,70,56,50,75,74,27,54,100,38,68,19,45,54,54,36,48,60,32,68,73,27,73,70,45,33,49,43,54,52,57,43,69,72,41,92,77,50,51,76,48,48,38,68,32,15,34,35,26,36,20,66,69,47,73,70,40,84,62,92,62,91,48,90,88,62,52,50,39,42,51,36,66,27,94,80,75,43,72,43,77,45,82,42,82,44,70,42,51,62,76,39,41,81,38,93,88,35,54,87,42,42,65,40,72,44,78,42,86,42,77,46,42,49,68,33,82,42,59,78,47,78,72,54,63,76,62,58,129

Secondary structure (DSSP, 8-state):
-HHHHHHTT-------HHHHHTTSS-GGG-SEEEE--S-GGGGTTSTTHHHHHHHHT-HHHHHHHHHHHT-TT-EEEE-THHHHHHHHTTSS-SS--SSTT--SEEEE--TTSS-EEEEEEEE--GGGGGSTTTTT-TT-EEEEEEEESS-EEEESSGGGGGG--

Foldseek 3Di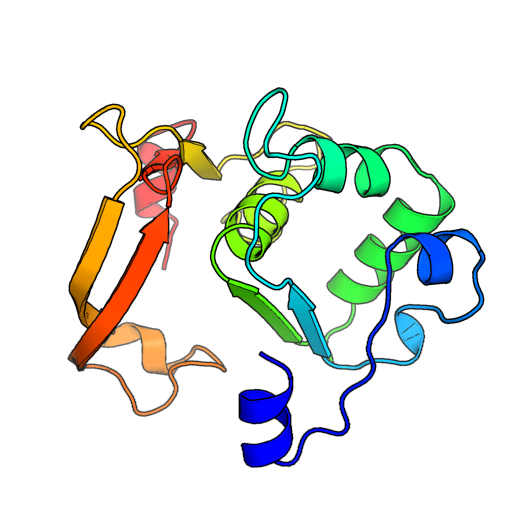:
DVVVVVVVVDDDDDDDLVCQLVPVDALVVDQEEEADADAVVPQVVHQCPVVLCSQCVDPSNVVRVVVSLVDPSHDYYADHSGVQSCQQNLVQQLDPDPDRRPRFKHFAFDPVLDWDWDFDKDAAAQVCCPPPVCNPVHGPIDTDTDTDRGGHIDGPDPVSVVSRD

Radius of gyration: 16.34 Å; Cα contacts (8 Å, |Δi|>4): 239; chains: 1; bounding box: 38×38×41 Å

pLDDT: mean 92.29, std 9.54, range [52.59, 98.31]

InterPro domains:
  IPR029062 Class I glutamine amidotransferase-like [G3DSA:3.40.50.880] (1-165)
  IPR029062 Class I glutamine amidotransferase-like [SSF52317] (2-164)